Protein AF-A0A1V5FLU5-F1 (afdb_monomer)

Secondary structure (DSSP, 8-state):
-EEEE--GGGHHHHHHHHHHHHHH-TTS--EEEE-TTTGGGT--GGGS-----GGGTTTSTT---

Mean predicted aligned error: 6.4 Å

Solvent-accessible surface area (backbone atoms only — not comparable to full-atom values): 4231 Å² total; per-residue (Å²): 83,84,42,74,32,66,46,84,97,38,48,67,57,38,51,51,50,50,54,51,52,44,70,75,36,74,92,49,65,77,43,77,41,82,34,64,86,46,44,82,74,80,37,50,72,78,72,78,56,77,93,78,62,69,78,69,57,74,75,61,80,75,82,68,136

Nearest PDB structures (foldseek):
  4zs9-assembly2_B  TM=5.709E-01  e=2.542E+00  Bifidobacterium animalis subsp. lactis Bl-04
  4g68-assembly1_A  TM=5.086E-01  e=4.785E+00  Caldanaerobius
  6mos-assembly1_A  TM=4.141E-01  e=6.339E+00  Thermosipho africanus TCF52B
  1j08-assembly8_H  TM=3.904E-01  e=7.295E+00  Pyrococcus horikoshii

Radius of gyration: 16.15 Å; Cα contacts (8 Å, |Δi|>4): 51; chains: 1; bounding box: 47×21×32 Å

pLDDT: mean 90.77, std 13.11, range [57.41, 98.62]

Structure (mmCIF, N/CA/C/O backbone):
data_AF-A0A1V5FLU5-F1
#
_entry.id   AF-A0A1V5FLU5-F1
#
loop_
_atom_site.group_PDB
_atom_site.id
_atom_site.type_symbol
_atom_site.label_atom_id
_atom_site.label_alt_id
_atom_site.label_comp_id
_atom_site.label_asym_id
_atom_site.label_entity_id
_atom_site.label_seq_id
_atom_site.pdbx_PDB_ins_code
_atom_site.Cartn_x
_atom_site.Cartn_y
_atom_site.Cartn_z
_atom_site.occupancy
_atom_site.B_iso_or_equiv
_atom_site.auth_seq_id
_atom_site.auth_comp_id
_atom_site.auth_asym_id
_atom_site.auth_atom_id
_atom_site.pdbx_PDB_model_num
ATOM 1 N N . MET A 1 1 ? -7.177 -4.123 4.405 1.00 92.44 1 MET A N 1
ATOM 2 C CA . MET A 1 1 ? -6.601 -3.024 3.600 1.00 92.44 1 MET A CA 1
ATOM 3 C C . MET A 1 1 ? -5.253 -3.452 3.039 1.00 92.44 1 MET A C 1
ATOM 5 O O . MET A 1 1 ? -4.436 -3.976 3.786 1.00 92.44 1 MET A O 1
ATOM 9 N N . LEU A 1 2 ? -5.025 -3.237 1.741 1.00 97.19 2 LEU A N 1
ATOM 10 C CA . LEU A 1 2 ? -3.730 -3.491 1.105 1.00 97.19 2 LEU A CA 1
ATOM 11 C C . LEU A 1 2 ? -2.823 -2.265 1.251 1.00 97.19 2 LEU A C 1
ATOM 13 O O . LEU A 1 2 ? -3.264 -1.150 0.967 1.00 97.19 2 LEU A O 1
ATOM 17 N N . ILE A 1 3 ? -1.568 -2.470 1.648 1.00 97.69 3 ILE A N 1
ATOM 18 C CA . ILE A 1 3 ? -0.538 -1.422 1.675 1.00 97.69 3 ILE A CA 1
ATOM 19 C C . ILE A 1 3 ? 0.706 -1.892 0.921 1.00 97.69 3 ILE A C 1
ATOM 21 O O . ILE A 1 3 ? 1.009 -3.084 0.908 1.00 97.69 3 ILE A O 1
ATOM 25 N N . CYS A 1 4 ? 1.436 -0.971 0.299 1.00 97.81 4 CYS A N 1
ATOM 26 C CA . CYS A 1 4 ? 2.688 -1.315 -0.370 1.00 97.81 4 CYS A CA 1
ATOM 27 C C . CYS A 1 4 ? 3.834 -1.491 0.631 1.00 97.81 4 CYS A C 1
ATOM 29 O O . CYS A 1 4 ? 3.950 -0.722 1.586 1.00 97.81 4 CYS A O 1
ATOM 31 N N . ARG A 1 5 ? 4.700 -2.469 0.357 1.00 98.06 5 ARG A N 1
ATOM 32 C CA . ARG A 1 5 ? 6.062 -2.571 0.893 1.00 98.06 5 ARG A CA 1
ATOM 33 C C . ARG A 1 5 ? 7.068 -2.569 -0.257 1.00 98.06 5 ARG A C 1
ATOM 35 O O . ARG A 1 5 ? 6.732 -3.022 -1.355 1.00 98.06 5 ARG A O 1
ATOM 42 N N . PHE A 1 6 ? 8.290 -2.109 0.000 1.00 97.12 6 PHE A N 1
ATOM 43 C CA . PHE A 1 6 ? 9.342 -1.997 -1.021 1.00 97.12 6 PHE A CA 1
ATOM 44 C C . PHE A 1 6 ? 10.627 -2.759 -0.674 1.00 97.12 6 PHE A C 1
ATOM 46 O O . PHE A 1 6 ? 11.412 -3.076 -1.565 1.00 97.12 6 PHE A O 1
ATOM 53 N N . GLY A 1 7 ? 10.845 -3.096 0.598 1.00 95.94 7 GLY A N 1
ATOM 54 C CA . GLY A 1 7 ? 12.030 -3.819 1.050 1.00 95.94 7 GLY A CA 1
ATOM 55 C C . GLY A 1 7 ? 13.329 -3.035 0.841 1.00 95.94 7 GLY A C 1
ATOM 56 O O . GLY A 1 7 ? 13.346 -1.805 0.777 1.00 95.94 7 GLY A O 1
ATOM 57 N N . GLY A 1 8 ? 14.456 -3.750 0.783 1.00 95.06 8 GLY A N 1
ATOM 58 C CA . GLY A 1 8 ? 15.775 -3.138 0.593 1.00 95.06 8 GLY A CA 1
ATOM 59 C C . GLY A 1 8 ? 16.074 -2.068 1.648 1.00 95.06 8 GLY A C 1
ATOM 60 O O . GLY A 1 8 ? 15.902 -2.301 2.844 1.00 95.06 8 GLY A O 1
ATOM 61 N N . SER A 1 9 ? 16.476 -0.876 1.198 1.00 96.50 9 SER A N 1
ATOM 62 C CA . SER A 1 9 ? 16.756 0.282 2.059 1.00 96.50 9 SER A CA 1
ATOM 63 C C . SER A 1 9 ? 15.519 0.896 2.730 1.00 96.50 9 SER A C 1
ATOM 65 O O . SER A 1 9 ? 15.680 1.815 3.529 1.00 96.50 9 SER A O 1
ATOM 67 N N . TYR A 1 10 ? 14.309 0.422 2.410 1.00 96.75 10 TYR A N 1
ATOM 68 C CA . TYR A 1 10 ? 13.042 0.974 2.898 1.00 96.75 10 TYR A CA 1
ATOM 69 C C . TYR A 1 10 ? 12.390 0.159 4.023 1.00 96.75 10 TYR A C 1
ATOM 71 O O . TYR A 1 10 ? 11.258 0.427 4.412 1.00 96.75 10 TYR A O 1
ATOM 79 N N . THR A 1 11 ? 13.084 -0.842 4.572 1.00 97.19 11 THR A N 1
ATOM 80 C CA . THR A 1 11 ? 12.506 -1.773 5.559 1.00 97.19 11 THR A CA 1
ATOM 81 C C . THR A 1 11 ? 11.990 -1.073 6.820 1.00 97.19 11 THR A C 1
ATOM 83 O O . THR A 1 11 ? 10.987 -1.499 7.390 1.00 97.19 11 THR A O 1
ATOM 86 N N . SER A 1 12 ? 12.641 0.007 7.266 1.00 98.31 12 SER A N 1
ATOM 87 C CA . SER A 1 12 ? 12.177 0.773 8.429 1.00 98.31 12 SER A CA 1
ATOM 88 C C . SER A 1 12 ? 10.923 1.591 8.116 1.00 98.31 12 SER A C 1
ATOM 90 O O . SER A 1 12 ? 10.009 1.647 8.938 1.00 98.31 12 SER A O 1
ATOM 92 N N . GLN A 1 13 ? 10.838 2.173 6.919 1.00 98.38 13 GLN A N 1
ATOM 93 C CA . GLN A 1 13 ? 9.666 2.903 6.442 1.00 98.38 13 GLN A CA 1
ATOM 94 C C . GLN A 1 13 ? 8.487 1.956 6.195 1.00 98.38 13 GLN A C 1
ATOM 96 O O . GLN A 1 13 ? 7.365 2.286 6.568 1.00 98.38 13 GLN A O 1
ATOM 101 N N . ASP A 1 14 ? 8.735 0.761 5.653 1.00 98.25 14 ASP A N 1
ATOM 102 C CA . ASP A 1 14 ? 7.719 -0.282 5.486 1.00 98.25 14 ASP A CA 1
ATOM 103 C C . ASP A 1 14 ? 7.117 -0.687 6.844 1.00 98.25 14 ASP A C 1
ATOM 105 O O . ASP A 1 14 ? 5.897 -0.808 6.975 1.00 98.25 14 ASP A O 1
ATOM 109 N N . ALA A 1 15 ? 7.957 -0.847 7.876 1.00 98.38 15 ALA A N 1
ATOM 110 C CA . ALA A 1 15 ? 7.510 -1.152 9.237 1.00 98.38 15 ALA A CA 1
ATOM 111 C C . ALA A 1 15 ? 6.734 0.014 9.874 1.00 98.38 15 ALA A C 1
ATOM 113 O O . ALA A 1 15 ? 5.703 -0.200 10.515 1.00 98.38 15 ALA A O 1
ATOM 114 N N . GLN A 1 16 ? 7.189 1.254 9.669 1.00 98.56 16 GLN A N 1
ATOM 115 C CA . GLN A 1 16 ? 6.487 2.447 10.142 1.00 98.56 16 GLN A CA 1
ATOM 116 C C . GLN A 1 16 ? 5.112 2.595 9.477 1.00 98.56 16 GLN A C 1
ATOM 118 O O . GLN A 1 16 ? 4.129 2.903 10.156 1.00 98.56 16 GLN A O 1
ATOM 123 N N . ALA A 1 17 ? 5.027 2.355 8.166 1.00 98.06 17 ALA A N 1
ATOM 124 C CA . ALA A 1 17 ? 3.775 2.385 7.424 1.00 98.06 17 ALA A CA 1
ATOM 125 C C . ALA A 1 17 ? 2.807 1.326 7.964 1.00 98.06 17 ALA A C 1
ATOM 127 O O . ALA A 1 17 ? 1.666 1.658 8.283 1.00 98.06 17 ALA A O 1
ATOM 128 N N . LEU A 1 18 ? 3.273 0.087 8.155 1.00 98.38 18 LEU A N 1
ATOM 129 C CA . LEU A 1 18 ? 2.465 -0.991 8.726 1.00 98.38 18 LEU A CA 1
ATOM 130 C C . LEU A 1 18 ? 1.879 -0.608 10.092 1.00 98.38 18 LEU A C 1
ATOM 132 O O . LEU A 1 18 ? 0.665 -0.684 10.268 1.00 98.38 18 LEU A O 1
ATOM 136 N N . ALA A 1 19 ? 2.713 -0.135 11.022 1.00 98.44 19 ALA A N 1
ATOM 137 C CA . ALA A 1 19 ? 2.260 0.272 12.352 1.00 98.44 19 ALA A CA 1
ATOM 138 C C . ALA A 1 19 ? 1.254 1.434 12.295 1.00 98.44 19 ALA A C 1
ATOM 140 O O . ALA A 1 19 ? 0.255 1.441 13.017 1.00 98.44 19 ALA A O 1
ATOM 141 N N . THR A 1 20 ? 1.482 2.397 11.398 1.00 98.62 20 THR A N 1
ATOM 142 C CA . THR A 1 20 ? 0.572 3.532 11.199 1.00 98.62 20 THR A CA 1
ATOM 143 C C . THR A 1 20 ? -0.803 3.044 10.748 1.00 98.62 20 THR A C 1
ATOM 145 O O . THR A 1 20 ? -1.80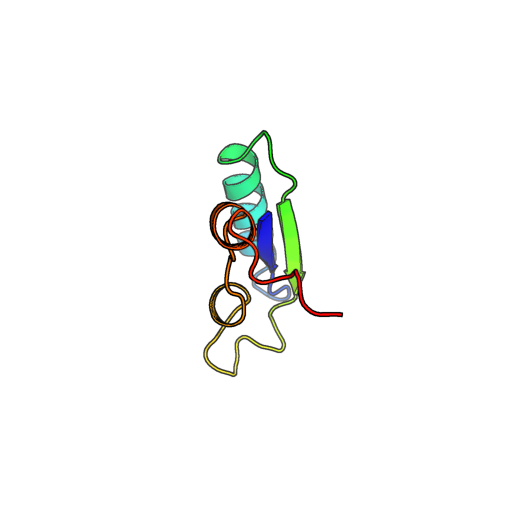2 3.382 11.380 1.00 98.62 20 THR A O 1
ATOM 148 N N . TYR A 1 21 ? -0.870 2.191 9.722 1.00 98.19 21 TYR A N 1
ATOM 149 C CA . TYR A 1 21 ? -2.147 1.674 9.225 1.00 98.19 21 TYR A CA 1
ATOM 150 C C . TYR A 1 21 ? -2.852 0.760 10.232 1.00 98.19 21 TYR A C 1
ATOM 152 O O . TYR A 1 21 ? -4.065 0.869 10.382 1.00 98.19 21 TYR A O 1
ATOM 160 N N . GLN A 1 22 ? -2.114 -0.080 10.965 1.00 98.06 22 GLN A N 1
ATOM 161 C CA . GLN A 1 22 ? -2.687 -0.928 12.019 1.00 98.06 22 GLN A CA 1
ATOM 162 C C . GLN A 1 22 ? -3.310 -0.100 13.148 1.00 98.06 22 GLN A C 1
ATOM 164 O O . GLN A 1 22 ? -4.393 -0.4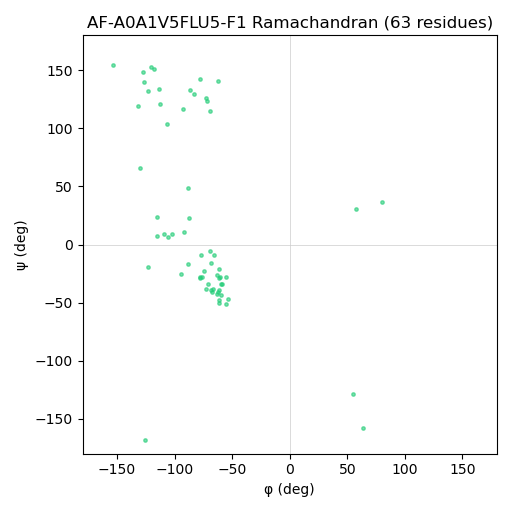26 13.623 1.00 98.06 22 GLN A O 1
ATOM 169 N N . SER A 1 23 ? -2.659 0.993 13.561 1.00 98.19 23 SER A N 1
ATOM 170 C CA . SER A 1 23 ? -3.214 1.879 14.594 1.00 98.19 23 SER A CA 1
ATOM 171 C C . SER A 1 23 ? -4.420 2.689 14.109 1.00 98.19 23 SER A C 1
ATOM 173 O O . SER A 1 23 ? -5.336 2.947 14.886 1.00 98.19 23 SER A O 1
ATOM 175 N N . ALA A 1 24 ? -4.438 3.077 12.831 1.00 98.25 24 ALA A N 1
ATOM 176 C CA . ALA A 1 24 ? -5.520 3.862 12.245 1.00 98.25 24 ALA A CA 1
ATOM 177 C C . ALA A 1 24 ? -6.768 3.027 11.912 1.00 98.25 24 ALA A C 1
ATOM 179 O O . ALA A 1 24 ? -7.873 3.566 11.889 1.00 98.25 24 ALA A O 1
ATOM 180 N N . LEU A 1 25 ? -6.600 1.731 11.632 1.00 97.62 25 LEU A N 1
ATOM 181 C CA . LEU A 1 25 ? -7.668 0.828 11.201 1.00 97.62 25 LEU A CA 1
ATOM 182 C C . LEU A 1 25 ? -7.663 -0.460 12.042 1.00 97.62 25 LEU A C 1
ATOM 184 O O . LEU A 1 25 ? -7.405 -1.537 11.506 1.00 97.62 25 LEU A O 1
ATOM 188 N N . PRO A 1 26 ? -7.958 -0.366 13.351 1.00 96.75 26 PRO A N 1
ATOM 189 C CA . PRO A 1 26 ? -7.842 -1.496 14.275 1.00 96.75 26 PRO A CA 1
ATOM 190 C C . PRO A 1 26 ? -8.785 -2.663 13.944 1.00 96.75 26 PRO A C 1
ATOM 192 O O . PRO A 1 26 ? -8.464 -3.806 14.252 1.00 96.75 26 PRO A O 1
ATOM 195 N N . ASP A 1 27 ? -9.913 -2.391 13.282 1.00 97.94 27 ASP A N 1
ATOM 196 C CA . ASP A 1 27 ? -10.907 -3.403 12.892 1.00 97.94 27 ASP A CA 1
ATOM 197 C C . ASP A 1 27 ? -10.669 -3.984 11.485 1.00 97.94 27 ASP A C 1
ATOM 199 O O . ASP A 1 27 ? -11.550 -4.628 10.917 1.00 97.94 27 ASP A O 1
ATOM 203 N N . HIS A 1 28 ? -9.513 -3.710 10.869 1.00 97.19 28 HIS A N 1
ATOM 204 C CA . HIS A 1 28 ? -9.184 -4.189 9.527 1.00 97.19 28 HIS A CA 1
ATOM 205 C C . HIS A 1 28 ? -7.843 -4.917 9.505 1.00 97.19 28 HIS A C 1
ATOM 207 O O . HIS A 1 28 ? -6.842 -4.439 10.035 1.00 97.19 28 HIS A O 1
ATOM 213 N N . ASP A 1 29 ? -7.783 -6.009 8.747 1.00 97.44 29 ASP A N 1
ATOM 214 C CA . ASP A 1 29 ? -6.517 -6.678 8.467 1.00 97.44 29 ASP A CA 1
ATOM 215 C C . ASP A 1 29 ? -5.669 -5.842 7.509 1.00 97.44 29 ASP A C 1
ATOM 217 O O . ASP A 1 29 ? -6.091 -5.516 6.393 1.00 97.44 29 ASP A O 1
ATOM 221 N N . ILE A 1 30 ? -4.450 -5.505 7.924 1.00 98.00 30 ILE A N 1
ATOM 222 C CA . ILE A 1 30 ? -3.476 -4.820 7.074 1.00 98.00 30 ILE A CA 1
ATOM 223 C C . ILE A 1 30 ? -2.590 -5.862 6.395 1.00 98.00 30 ILE A C 1
ATOM 225 O O . ILE A 1 30 ? -1.843 -6.581 7.055 1.00 98.00 30 ILE A O 1
ATOM 229 N N . VAL A 1 31 ? -2.654 -5.923 5.065 1.00 97.75 31 VAL A N 1
ATOM 230 C CA . VAL A 1 31 ? -1.890 -6.874 4.247 1.00 97.75 31 VAL A CA 1
ATOM 231 C C . VAL A 1 31 ? -0.866 -6.108 3.419 1.00 97.75 31 VAL A C 1
ATOM 233 O O . VAL A 1 31 ? -1.223 -5.238 2.622 1.00 97.75 31 VAL A O 1
ATOM 236 N N . GLN A 1 32 ? 0.414 -6.429 3.603 1.00 97.69 32 GLN A N 1
ATOM 237 C CA . GLN A 1 32 ? 1.499 -5.833 2.825 1.00 97.69 32 GLN A CA 1
ATOM 238 C C . GLN A 1 32 ? 1.666 -6.550 1.485 1.00 97.69 32 GLN A C 1
ATOM 240 O O . GLN A 1 32 ? 1.824 -7.769 1.440 1.00 97.69 32 GLN A O 1
ATOM 245 N N . VAL A 1 33 ? 1.698 -5.780 0.402 1.00 97.62 33 VAL A N 1
ATOM 246 C CA . VAL A 1 33 ? 1.943 -6.256 -0.962 1.00 97.62 33 VAL A CA 1
ATOM 247 C C . VAL A 1 33 ? 3.270 -5.689 -1.446 1.00 97.62 33 VAL A C 1
ATOM 249 O O . VAL A 1 33 ? 3.549 -4.508 -1.252 1.00 97.62 33 VAL A O 1
ATOM 252 N N . ASP A 1 34 ? 4.104 -6.531 -2.051 1.00 97.31 34 ASP A N 1
ATOM 253 C CA . ASP A 1 34 ? 5.341 -6.068 -2.675 1.00 97.31 34 ASP A CA 1
ATOM 254 C C . ASP A 1 34 ? 5.017 -5.245 -3.921 1.00 97.31 34 ASP A C 1
ATOM 256 O O . ASP A 1 34 ? 4.444 -5.764 -4.877 1.00 97.31 34 ASP A O 1
ATOM 260 N N . CYS A 1 35 ? 5.349 -3.958 -3.895 1.00 97.75 35 CYS A N 1
ATOM 261 C CA . CYS A 1 35 ? 5.094 -3.051 -5.011 1.00 97.75 35 CYS A CA 1
ATOM 262 C C . CYS A 1 35 ? 6.373 -2.693 -5.781 1.00 97.75 35 CYS A C 1
ATOM 264 O O . CYS A 1 35 ? 6.320 -1.828 -6.658 1.00 97.75 35 CYS A O 1
ATOM 266 N N . SER A 1 36 ? 7.513 -3.319 -5.459 1.00 96.56 36 SER A N 1
ATOM 267 C CA . SER A 1 36 ? 8.815 -2.986 -6.053 1.00 96.56 36 SER A CA 1
ATOM 268 C C . SER A 1 36 ? 8.849 -3.156 -7.575 1.00 96.56 36 SER A C 1
ATOM 270 O O . SER A 1 36 ? 9.445 -2.328 -8.260 1.00 96.56 36 SER A O 1
ATOM 272 N N . ASP A 1 37 ? 8.126 -4.137 -8.113 1.00 95.75 37 ASP A N 1
ATOM 273 C CA . ASP A 1 37 ? 8.066 -4.376 -9.559 1.00 95.75 37 ASP A CA 1
ATOM 274 C C . ASP A 1 37 ? 7.139 -3.399 -10.304 1.00 95.75 37 ASP A C 1
ATOM 276 O O . ASP A 1 37 ? 7.360 -3.101 -11.478 1.00 95.75 37 ASP A O 1
ATOM 280 N N . ILE A 1 38 ? 6.097 -2.873 -9.647 1.00 96.44 38 ILE A N 1
ATOM 281 C CA . ILE A 1 38 ? 5.092 -2.019 -10.308 1.00 96.44 38 ILE A CA 1
ATOM 282 C C . ILE A 1 38 ? 5.389 -0.524 -10.178 1.00 96.44 38 ILE A C 1
ATOM 284 O O . ILE A 1 38 ? 4.992 0.245 -11.054 1.00 96.44 38 ILE A O 1
ATOM 288 N N . ILE A 1 39 ? 6.126 -0.109 -9.141 1.00 96.56 39 ILE A N 1
ATOM 289 C CA . ILE A 1 39 ? 6.342 1.311 -8.818 1.00 96.56 39 ILE A CA 1
ATOM 290 C C . ILE A 1 39 ? 7.061 2.087 -9.928 1.00 96.56 39 ILE A C 1
ATOM 292 O O . ILE A 1 39 ? 6.802 3.275 -10.124 1.00 96.56 39 ILE A O 1
ATOM 296 N N . PHE A 1 40 ? 7.900 1.410 -10.717 1.00 96.62 40 PHE A N 1
ATOM 297 C CA . PHE A 1 40 ? 8.605 2.006 -11.856 1.00 96.62 40 PHE A CA 1
ATOM 298 C C . PHE A 1 40 ? 7.683 2.389 -13.022 1.00 96.62 40 PHE A C 1
ATOM 300 O O . PHE A 1 40 ? 8.068 3.213 -13.849 1.00 96.62 40 PHE A O 1
ATOM 307 N N . ASN A 1 41 ? 6.447 1.882 -13.052 1.00 97.12 41 ASN A N 1
ATOM 308 C CA . ASN A 1 41 ? 5.415 2.285 -14.012 1.00 97.12 41 ASN A CA 1
ATOM 309 C C . ASN A 1 41 ? 4.609 3.507 -13.530 1.00 97.12 41 ASN A C 1
ATOM 311 O O . ASN A 1 41 ? 3.474 3.707 -13.956 1.00 97.12 41 ASN A O 1
ATOM 315 N N . ALA A 1 42 ? 5.180 4.308 -12.621 1.00 96.12 42 ALA A N 1
ATOM 316 C CA . ALA A 1 42 ? 4.557 5.483 -12.011 1.00 96.12 42 ALA A CA 1
ATOM 317 C C . ALA A 1 42 ? 3.230 5.183 -11.281 1.00 96.12 42 ALA A C 1
ATOM 319 O O . ALA A 1 42 ? 2.347 6.039 -11.205 1.00 96.12 42 ALA A O 1
ATOM 320 N N . GLY A 1 43 ? 3.090 3.976 -10.723 1.00 95.81 43 GLY A N 1
ATOM 321 C CA . GLY A 1 43 ? 1.876 3.545 -10.036 1.00 95.81 43 GLY A CA 1
ATOM 322 C C . GLY A 1 43 ? 2.121 2.478 -8.972 1.00 95.81 43 GLY A C 1
ATOM 323 O O . GLY A 1 43 ? 3.084 1.725 -9.023 1.00 95.81 43 GLY A O 1
ATOM 324 N N . ALA A 1 44 ? 1.224 2.418 -7.994 1.00 97.19 44 ALA A N 1
ATOM 325 C CA . ALA A 1 44 ? 1.218 1.441 -6.906 1.00 97.19 44 ALA A CA 1
ATOM 326 C C . ALA A 1 44 ? -0.144 0.724 -6.849 1.00 97.19 44 ALA A C 1
ATOM 328 O O . ALA A 1 44 ? -0.966 0.892 -7.749 1.00 97.19 44 ALA A O 1
ATOM 329 N N . ILE A 1 45 ? -0.427 -0.035 -5.782 1.00 96.62 45 ILE A N 1
ATOM 330 C CA . ILE A 1 45 ? -1.694 -0.781 -5.648 1.00 96.62 45 ILE A CA 1
ATOM 331 C C . ILE A 1 45 ? -2.922 0.115 -5.832 1.00 96.62 45 ILE A C 1
ATOM 333 O O . ILE A 1 45 ? -3.796 -0.224 -6.619 1.00 96.62 45 ILE A O 1
ATOM 337 N N . HIS A 1 46 ? -2.976 1.284 -5.185 1.00 96.38 46 HIS A N 1
ATOM 338 C CA . HIS A 1 46 ? -4.128 2.189 -5.307 1.00 96.38 46 HIS A CA 1
ATOM 339 C C . HIS A 1 46 ? -4.379 2.663 -6.750 1.00 96.38 46 HIS A C 1
ATOM 341 O O . HIS A 1 46 ? -5.513 2.945 -7.114 1.00 96.38 46 HIS A O 1
ATOM 347 N N . CYS A 1 47 ? -3.334 2.720 -7.578 1.00 97.00 47 CYS A N 1
ATOM 348 C CA . CYS A 1 47 ? -3.429 3.189 -8.958 1.00 97.00 47 CYS A CA 1
ATOM 349 C C . CYS A 1 47 ? -4.091 2.171 -9.896 1.00 97.00 47 CYS A C 1
ATOM 351 O O . CYS A 1 47 ? -4.583 2.561 -10.949 1.00 97.00 47 CYS A O 1
ATOM 353 N N . ILE A 1 48 ? -4.070 0.882 -9.542 1.00 96.06 48 ILE A N 1
ATOM 354 C CA . ILE A 1 48 ? -4.499 -0.226 -10.414 1.00 96.06 48 ILE A CA 1
ATOM 355 C C . ILE A 1 48 ? -5.730 -0.969 -9.883 1.00 96.06 48 ILE A C 1
ATOM 357 O O . ILE A 1 48 ? -6.111 -2.004 -10.424 1.00 96.06 48 ILE A O 1
ATOM 361 N N . VAL A 1 49 ? -6.351 -0.459 -8.821 1.00 95.44 49 VAL A N 1
ATOM 362 C CA . VAL A 1 49 ? -7.573 -1.019 -8.236 1.00 95.44 49 VAL A CA 1
ATOM 363 C C . VAL A 1 49 ? -8.708 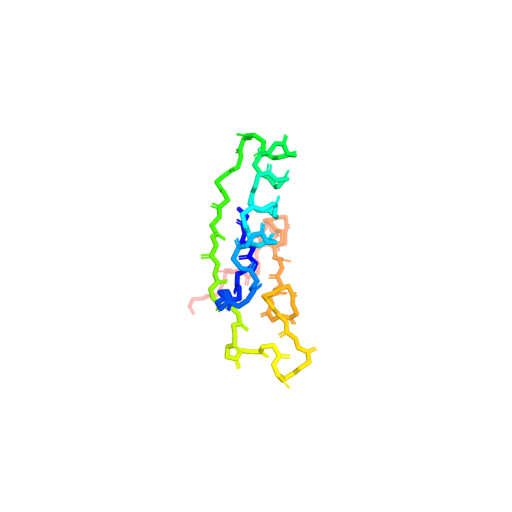-0.013 -8.330 1.00 95.44 49 VAL A C 1
ATOM 365 O O . VAL A 1 49 ? -8.500 1.196 -8.273 1.00 95.44 49 VAL A O 1
ATOM 368 N N . MET A 1 50 ? -9.932 -0.522 -8.411 1.00 94.69 50 MET A N 1
ATOM 369 C CA . MET A 1 50 ? -11.142 0.282 -8.325 1.00 94.69 50 MET A CA 1
ATOM 370 C C . MET A 1 50 ? -12.092 -0.389 -7.341 1.00 94.69 50 MET A C 1
ATOM 372 O O . MET A 1 50 ? -12.482 -1.537 -7.534 1.00 94.69 50 MET A O 1
ATOM 376 N N . HIS A 1 51 ? -12.431 0.313 -6.259 1.00 91.12 51 HIS A N 1
ATOM 377 C CA . HIS A 1 51 ? -13.435 -0.175 -5.322 1.00 91.12 51 HIS A CA 1
ATOM 378 C C . HIS A 1 51 ? -14.811 -0.055 -5.973 1.00 91.12 51 HIS A C 1
ATOM 380 O O . HIS A 1 51 ? -15.189 1.033 -6.408 1.00 91.12 51 HIS A O 1
ATOM 386 N N . VAL A 1 52 ? -15.551 -1.160 -6.015 1.00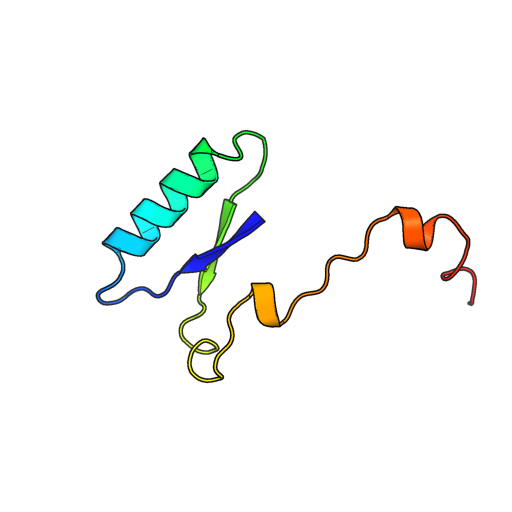 90.38 52 VAL A N 1
ATOM 387 C CA . VAL A 1 52 ? -16.935 -1.192 -6.487 1.00 90.38 52 VAL A CA 1
ATOM 388 C C . VAL A 1 52 ? -17.826 -1.369 -5.259 1.00 90.38 52 VAL A C 1
ATOM 390 O O . VAL A 1 52 ? -17.855 -2.459 -4.689 1.00 90.38 52 VAL A O 1
ATOM 393 N N . PRO A 1 53 ? -18.498 -0.306 -4.781 1.00 88.00 53 PRO A N 1
ATOM 394 C CA . PRO A 1 53 ? -19.379 -0.411 -3.629 1.00 88.00 53 PRO A CA 1
ATOM 395 C C . PRO A 1 53 ? -20.537 -1.368 -3.903 1.00 88.00 53 PRO A C 1
ATOM 397 O O . PRO A 1 53 ? -21.160 -1.305 -4.960 1.00 88.00 53 PRO A O 1
ATOM 400 N N . ASP A 1 54 ? -20.894 -2.163 -2.901 1.00 83.25 54 ASP A N 1
ATOM 401 C CA . ASP A 1 54 ? -21.982 -3.150 -2.961 1.00 83.25 54 ASP A CA 1
ATOM 402 C C . ASP A 1 54 ? -23.341 -2.545 -3.385 1.00 83.25 54 ASP A C 1
ATOM 404 O O . ASP A 1 54 ? -24.165 -3.173 -4.045 1.00 83.25 54 ASP A O 1
ATOM 408 N N . LEU A 1 55 ? -23.559 -1.254 -3.101 1.00 78.44 55 LEU A N 1
ATOM 409 C CA . LEU A 1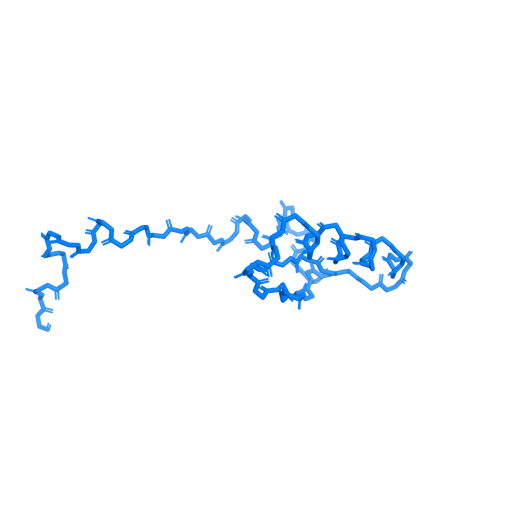 55 ? -24.768 -0.540 -3.519 1.00 78.44 55 LEU A CA 1
ATOM 410 C C . LEU A 1 55 ? -24.951 -0.475 -5.050 1.00 78.44 55 LEU A C 1
ATOM 412 O O . LEU A 1 55 ? -26.071 -0.258 -5.506 1.00 78.44 55 LEU A O 1
ATOM 416 N N . LEU A 1 56 ? -23.883 -0.657 -5.836 1.00 64.50 56 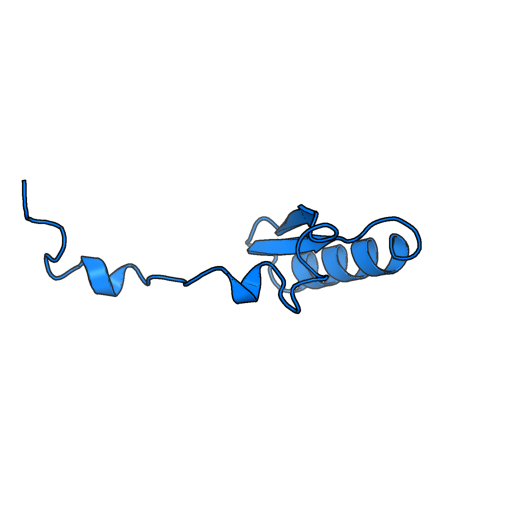LEU A N 1
ATOM 417 C CA . LEU A 1 56 ? -23.956 -0.703 -7.300 1.00 64.50 56 LEU A CA 1
ATOM 418 C C . LEU A 1 56 ? -24.521 -2.031 -7.823 1.00 64.50 56 LEU A C 1
ATOM 420 O O . LEU A 1 56 ? -25.173 -2.034 -8.863 1.00 64.50 56 LEU A O 1
ATOM 424 N N . PHE A 1 57 ? -24.348 -3.131 -7.086 1.00 66.19 57 PHE A N 1
ATOM 425 C CA . PHE A 1 57 ? -24.874 -4.451 -7.458 1.00 66.19 57 PHE A CA 1
ATOM 426 C C . PHE A 1 57 ? -26.298 -4.693 -6.943 1.00 66.19 57 PHE A C 1
ATOM 428 O O . PHE A 1 57 ? -27.032 -5.527 -7.465 1.00 66.19 57 PHE A O 1
ATOM 435 N N . ARG A 1 58 ? -26.751 -3.891 -5.972 1.00 62.12 58 ARG A N 1
ATOM 436 C CA . ARG A 1 58 ? -28.077 -4.014 -5.344 1.00 62.12 58 ARG A CA 1
ATOM 437 C C . ARG A 1 58 ? -29.267 -3.737 -6.282 1.00 62.12 58 ARG A C 1
ATOM 439 O O . ARG A 1 58 ? -30.399 -4.008 -5.893 1.00 62.12 58 ARG A O 1
ATOM 446 N N . ASN A 1 59 ? -29.015 -3.233 -7.496 1.00 59.75 59 ASN A N 1
ATOM 447 C CA . ASN A 1 59 ? -30.028 -2.901 -8.507 1.00 59.75 59 ASN A CA 1
ATOM 448 C C . ASN A 1 59 ? -29.953 -3.761 -9.794 1.00 59.75 59 ASN A C 1
ATOM 450 O O . ASN A 1 59 ? -30.443 -3.319 -10.830 1.00 59.75 59 ASN A O 1
ATOM 454 N N . GLY A 1 60 ? -29.389 -4.976 -9.745 1.00 58.22 60 GLY A N 1
ATOM 455 C CA . GLY A 1 60 ? -29.610 -5.985 -10.798 1.00 58.22 60 GLY A CA 1
ATOM 456 C C . GLY A 1 60 ? -28.776 -5.829 -12.075 1.00 58.22 60 GLY A C 1
ATOM 457 O O . GLY A 1 60 ? -29.268 -6.107 -13.162 1.00 58.22 60 GLY A O 1
ATOM 458 N N . PHE A 1 61 ? -27.515 -5.393 -11.973 1.00 58.53 61 PHE A N 1
ATOM 4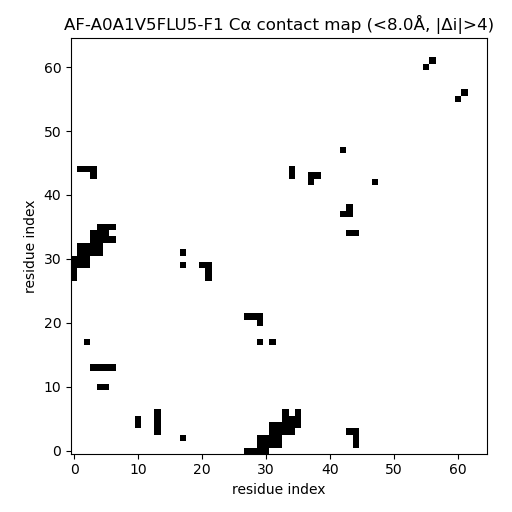59 C CA . PHE A 1 61 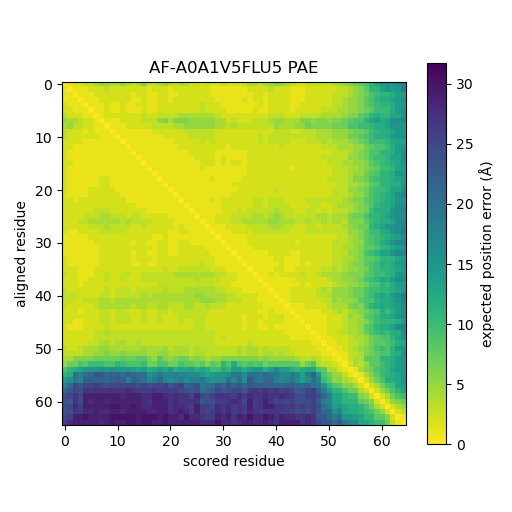? -26.582 -5.467 -13.112 1.00 58.53 61 PHE A CA 1
ATOM 460 C C . PHE A 1 61 ? -26.011 -6.880 -13.350 1.00 58.53 61 PHE A C 1
ATOM 462 O O . PHE A 1 61 ? -25.396 -7.097 -14.389 1.00 58.53 61 PHE A O 1
ATOM 469 N N . ASP A 1 62 ? -26.254 -7.824 -12.431 1.00 61.94 62 ASP A N 1
ATOM 470 C CA . ASP A 1 62 ? -25.747 -9.206 -12.486 1.00 61.94 62 ASP A CA 1
ATOM 471 C C . ASP A 1 62 ? -26.840 -10.258 -12.789 1.00 61.94 62 ASP A C 1
ATOM 473 O O . ASP A 1 62 ? -26.579 -11.455 -12.711 1.00 61.94 62 ASP A O 1
ATOM 477 N N . ASP A 1 63 ? -28.059 -9.840 -13.155 1.00 59.78 63 ASP A N 1
ATOM 478 C CA . ASP A 1 63 ? -29.136 -10.744 -13.600 1.00 59.78 63 ASP A CA 1
ATOM 479 C C . ASP A 1 63 ? -29.086 -10.994 -15.127 1.00 59.78 63 ASP A C 1
ATOM 481 O O . ASP A 1 63 ? -30.099 -10.880 -15.817 1.00 59.78 63 ASP A O 1
ATOM 485 N N . GLU A 1 64 ? -27.918 -11.334 -15.680 1.00 62.94 64 GLU A N 1
ATOM 486 C CA . GLU A 1 64 ? -27.803 -11.915 -17.031 1.00 62.94 64 GLU A CA 1
ATOM 487 C C . GLU A 1 64 ? -27.082 -13.280 -16.944 1.00 62.94 64 GLU A C 1
ATOM 489 O O . GLU A 1 64 ? -26.075 -13.382 -16.240 1.00 62.94 64 GLU A O 1
ATOM 494 N N . PRO A 1 65 ? -27.617 -14.335 -17.596 1.00 57.41 65 PRO A N 1
ATOM 495 C CA . PRO A 1 65 ? -27.175 -15.728 -17.448 1.00 57.41 65 PRO A CA 1
ATOM 496 C C . PRO A 1 65 ? -25.810 -16.058 -18.070 1.00 57.41 65 PRO A C 1
ATOM 498 O O . PRO A 1 65 ? -25.416 -15.419 -19.072 1.00 57.41 65 PRO A O 1
#

Foldseek 3Di:
DEDEDADDPCVVVNVVVQVVVCVVCVPDDYDYDHQNVPVVVVDGPVRPDDDDDPVVPVPPPPPDD

Sequence (65 aa):
MLICRFGGSYTSQDAQALATYQSALPDHDIVQVDCSDIIFNAGAIHCIVMHVPDLLFRNGFDDEP

=== Feature glossary ===
Annotated list of the representations used here:

Nearest PDB structures. The Foldseek neighbor list gives the closest experimentally determined structures in the PDB, ranked by structural alignment. TM-score near 1 means near-identical fold; near 0.3 means only rough topology match. This is how one finds what a novel AlphaFold prediction most resembles in the solved-structure universe.

Foldseek 3Di. Foldseek's 3Di representation compresses backbone geometry into a per-r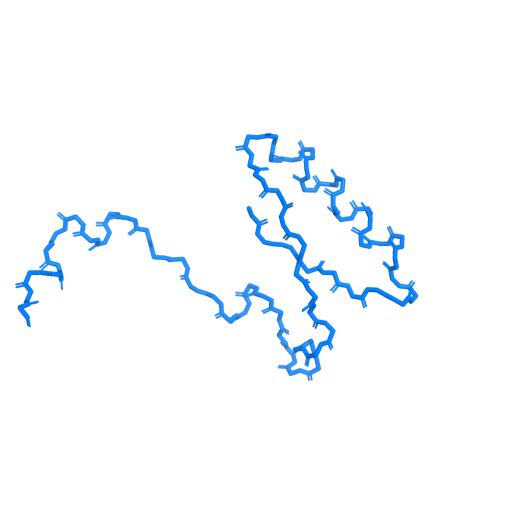esidue letter drawn from a learned twenty-state alphabet. It captures the tertiary interaction pattern around each residue — which residues are packed against it in space, regardless of where they are in sequence.

Radius of gyration, Cα contacts, bounding box. Radius of gyration (Rg) is the root-mean-square distance of Cα atoms from their centroid — a single number for overall size and compactness. A globular domain of N residues has Rg ≈ 2.2·N^0.38 Å; an extended or disordered chain has a much larger Rg. The Cα contact count is the number of residue pairs whose Cα atoms are within 8 Å and are more than four positions apart in sequence — a standard proxy for tertiary packing density. The bounding box is the smallest axis-aligned box enclosing all Cα atoms.

InterPro / GO / CATH / organism. The annotation block draws on four external resources. InterPro: which protein families and domains the sequence belongs to. GO: standardized terms for what the protein does, what process it participates in, and where in the cell it acts. CATH: which structural fold it has in the CATH hierarchy. Organism: the species of origin.

mmCIF coordinates. The mmCIF block holds the 3D Cartesian coordinates of each backbone atom (N, Cα, C, O) in ångströms. mmCIF is the PDB's canonical archive format — a tagged-loop text representation of the atomic model.

pLDDT. pLDDT is the predicted lDDT-Cα score: AlphaFold's confidence that the local environment of each residue (all inter-atomic distances within 15 Å) is correctly placed. It is a per-residue number between 0 and 100, with higher meaning more reliable.

Backbone torsions (φ/ψ). φ (phi) and ψ (psi) are the two rotatable backbone dihedrals per residue: φ is the C(i-1)–N–Cα–C torsion, ψ is the N–Cα–C–N(i+1) torsion, both in degrees on (−180°, 180°]. α-helical residues cluster near (−60°, −45°); β-strand residues near (−120°, +130°). A Ramachandran plot is simply a scatter of (φ, ψ) for every residue.

B-factor. For experimental (PDB) structures, the B-factor (temperature factor) quantifies the positional spread of each atom in the crystal — a combination of thermal vibration and static disorder — in units of Å². High B-factors mark flexible loops or poorly resolved regions; low B-factors mark the rigid, well-ordered core.

Secondary structure (3-state, P-SEA). SS3 is a coarse helix/strand/coil call (letters a/b/c) made by the P-SEA algorithm from inter-Cα distances and dihedrals. It is less detailed than DSSP but needs only Cα positions.

Predicted aligned error. Predicted aligned error is AlphaFold's pairwise confidence. Unlike pLDDT (per-residue), PAE is per-residue-pair and captures whether two parts of the structure are correctly placed relative to each other. Units are ångströms of expected positional error.

Solvent-accessible surface area. Solvent-accessible surface area (SASA) is the area in Å² traced out by the centre of a 1.4 Å probe sphere (a water molecule) rolled over the protein's van der Waals surface (Shrake–Rupley / Lee–Richards construction). Buried residues have near-zero SASA; fully exposed residues can exceed 200 Å². The total SASA scales roughly with the number of surface residues.

Secondary structure (8-state, DSSP). The SS8 string is DSSP's per-residue secondary-structure call. α-helix (H) means an i→i+4 H-bond ladder; β-strand (E) means the residue participates in a β-sheet; 3₁₀ (G) and π (I) are tighter and wider helices; T/S are turns/bends; '-' is loop.

Rendered structure images. Structure images are PyMOL renders from six orthogonal camera directions. Cartoon representation draws helices as coils and strands as arrows; sticks shows the backbone as bonds; surface shows the solvent-excluded envelope. Rainbow coloring maps sequence position to hue (blue→red, N→C); chain coloring assigns a distinct color per polypeptide.

Sequence. The amino-acid sequence is the protein's primary structure: the linear order of residues from the N-terminus to the C-terminus, written in one-letter code. Everything else here — the 3D coordinates, the secondary structure, the domain annotations — is ultimately a consequence of this string.

Contact-map, Ramachandran, and PAE plots. Three diagnostic plots accompany the record. The Cα contact map visualizes the tertiary structure as a 2D adjacency matrix (8 Å cutoff, sequence-local contacts suppressed). The Ramachandran plot shows the distribution of backbone (φ, ψ) torsions, with points in the α and β basins reflecting secondary structure content. The PAE plot shows AlphaFold's inter-residue confidence as a color matrix.